Protein AF-A0A9E6DHG8-F1 (afdb_monomer)

Structure (mmCIF, N/CA/C/O backbone):
data_AF-A0A9E6DHG8-F1
#
_entry.id   AF-A0A9E6DHG8-F1
#
loop_
_atom_site.group_PDB
_atom_site.id
_atom_site.type_symbol
_atom_site.label_atom_id
_atom_site.label_alt_id
_atom_site.label_comp_id
_atom_site.label_asym_id
_atom_site.label_entity_id
_atom_site.label_seq_id
_atom_site.pdbx_PDB_ins_code
_atom_site.Cartn_x
_atom_site.Cartn_y
_atom_site.Cartn_z
_atom_site.occupancy
_atom_site.B_iso_or_equiv
_atom_site.auth_seq_id
_atom_site.auth_comp_id
_atom_site.auth_asym_id
_atom_site.auth_atom_id
_atom_site.pdbx_PDB_model_num
ATOM 1 N N . ALA A 1 1 ? -3.155 -5.471 -1.676 1.00 92.75 1 ALA A N 1
ATOM 2 C CA . ALA A 1 1 ? -3.692 -4.733 -2.835 1.00 92.75 1 ALA A CA 1
ATOM 3 C C . ALA A 1 1 ? -5.221 -4.714 -2.829 1.00 92.75 1 ALA A C 1
ATOM 5 O O . ALA A 1 1 ? -5.753 -3.802 -2.227 1.00 92.75 1 ALA A O 1
ATOM 6 N N . THR A 1 2 ? -5.935 -5.721 -3.356 1.00 95.19 2 THR A N 1
ATOM 7 C CA . THR A 1 2 ? -7.411 -5.681 -3.524 1.00 95.19 2 THR A CA 1
ATOM 8 C C . THR A 1 2 ? -8.193 -5.317 -2.257 1.00 95.19 2 THR A C 1
ATOM 10 O O . THR A 1 2 ? -9.073 -4.469 -2.295 1.00 95.19 2 THR A O 1
ATOM 13 N N . AR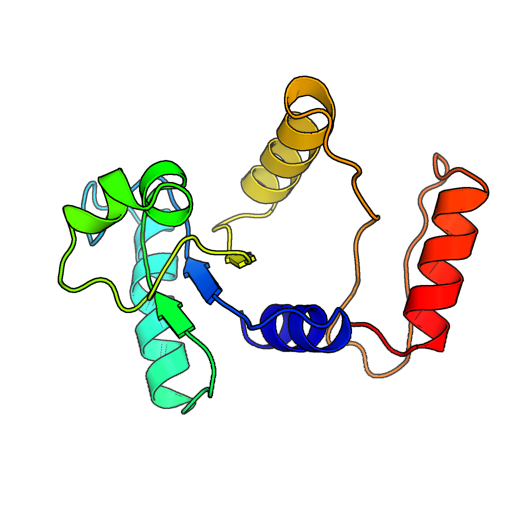G A 1 3 ? -7.845 -5.924 -1.116 1.00 94.19 3 ARG A N 1
ATOM 14 C CA . ARG A 1 3 ? -8.466 -5.611 0.180 1.00 94.19 3 ARG A CA 1
ATOM 15 C C . ARG A 1 3 ? -8.226 -4.159 0.608 1.00 94.19 3 ARG A C 1
ATOM 17 O O . ARG A 1 3 ? -9.178 -3.450 0.891 1.00 94.19 3 ARG A O 1
ATOM 24 N N . ALA A 1 4 ? -6.974 -3.706 0.538 1.00 94.69 4 ALA A N 1
ATOM 25 C CA . ALA A 1 4 ? -6.604 -2.323 0.835 1.00 94.69 4 ALA A CA 1
ATOM 26 C C . ALA 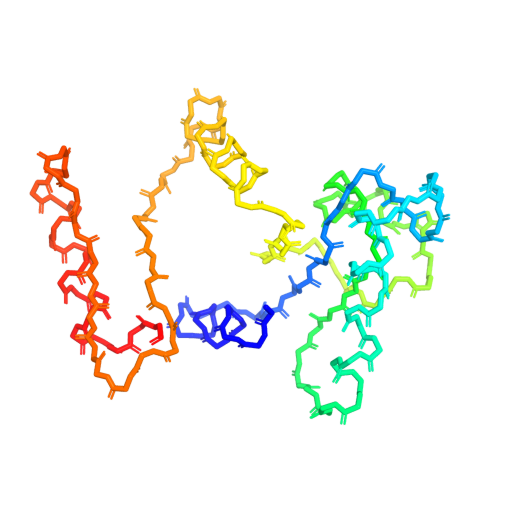A 1 4 ? -7.284 -1.312 -0.107 1.00 94.69 4 ALA A C 1
ATOM 28 O O . ALA A 1 4 ? -7.710 -0.259 0.351 1.00 94.69 4 ALA A O 1
ATOM 29 N N . ALA A 1 5 ? -7.439 -1.644 -1.394 1.00 95.94 5 ALA A N 1
ATOM 30 C CA . ALA A 1 5 ? -8.176 -0.818 -2.349 1.00 95.94 5 ALA A CA 1
ATOM 31 C C . ALA A 1 5 ? -9.658 -0.685 -1.958 1.00 95.94 5 ALA A C 1
ATOM 33 O O . ALA A 1 5 ? -10.199 0.416 -1.962 1.00 95.94 5 ALA A O 1
ATOM 34 N N . GLY A 1 6 ? -10.292 -1.784 -1.532 1.00 94.19 6 GLY A N 1
ATOM 35 C CA . GLY A 1 6 ? -11.645 -1.750 -0.974 1.00 94.19 6 GLY A CA 1
ATOM 36 C C . GLY A 1 6 ? -11.749 -0.851 0.261 1.00 94.19 6 GLY A C 1
ATOM 37 O O . GLY A 1 6 ? -12.624 0.008 0.312 1.00 94.19 6 GLY A O 1
ATOM 38 N N . THR A 1 7 ? -10.818 -0.986 1.212 1.00 92.88 7 THR A N 1
ATOM 39 C CA . THR A 1 7 ? -10.760 -0.128 2.406 1.00 92.88 7 THR A CA 1
ATOM 40 C C . THR A 1 7 ? -10.608 1.350 2.041 1.00 92.88 7 THR A C 1
ATOM 42 O O . THR A 1 7 ? -11.326 2.184 2.584 1.00 92.88 7 THR A O 1
ATOM 45 N N . ALA A 1 8 ? -9.726 1.683 1.095 1.00 93.88 8 ALA A N 1
ATOM 46 C CA . ALA A 1 8 ? -9.537 3.056 0.632 1.00 93.88 8 ALA A CA 1
ATOM 47 C C . ALA A 1 8 ? -10.820 3.641 0.018 1.00 93.88 8 ALA A C 1
ATOM 49 O O . ALA A 1 8 ? -11.191 4.763 0.358 1.00 93.88 8 ALA A O 1
ATOM 50 N N . ARG A 1 9 ? -11.559 2.860 -0.784 1.00 94.25 9 ARG A N 1
ATOM 51 C CA . ARG A 1 9 ? -12.867 3.280 -1.318 1.00 94.25 9 ARG A CA 1
ATOM 52 C C . ARG A 1 9 ? -13.889 3.545 -0.218 1.00 94.25 9 ARG A C 1
ATOM 54 O O . ARG A 1 9 ? -14.623 4.523 -0.302 1.00 94.25 9 ARG A O 1
ATOM 61 N N . THR A 1 10 ? -13.926 2.723 0.835 1.00 90.88 10 THR A N 1
ATOM 62 C CA . THR A 1 10 ? -14.800 2.973 1.997 1.00 90.88 10 THR A CA 1
ATOM 63 C C . THR A 1 10 ? -14.451 4.281 2.712 1.00 90.88 10 THR A C 1
ATOM 65 O O . THR A 1 10 ? -15.332 4.925 3.273 1.00 90.88 10 THR A O 1
ATOM 68 N N . LEU A 1 11 ? -13.187 4.704 2.650 1.00 89.94 11 LEU A N 1
ATOM 69 C CA . LEU A 1 11 ? -12.716 5.994 3.158 1.00 89.94 11 LEU A CA 1
ATOM 70 C C . LEU A 1 11 ? -12.886 7.149 2.146 1.00 89.94 11 LEU A C 1
ATOM 72 O O . LEU A 1 11 ? -12.444 8.260 2.420 1.00 89.94 11 LEU A O 1
ATOM 76 N N . GLY A 1 12 ? -13.519 6.910 0.991 1.00 92.81 12 GLY A N 1
ATOM 77 C CA . GLY A 1 12 ? -13.763 7.921 -0.043 1.00 92.81 12 GLY A CA 1
ATOM 78 C C . GLY A 1 12 ? -12.559 8.228 -0.941 1.00 92.81 12 GLY A C 1
ATOM 79 O O . GLY A 1 12 ? -12.550 9.257 -1.612 1.00 92.81 12 GLY A O 1
ATOM 80 N N . LEU A 1 13 ? -11.539 7.366 -0.955 1.00 94.69 13 LEU A N 1
ATOM 81 C CA . LEU A 1 13 ? -10.323 7.542 -1.749 1.00 94.69 13 LEU A CA 1
ATOM 82 C C . LEU A 1 13 ? -10.348 6.657 -3.000 1.00 94.69 13 LEU A C 1
ATOM 84 O O . LEU A 1 13 ? -10.605 5.455 -2.906 1.00 94.69 13 LEU A O 1
ATOM 88 N N . GLU A 1 14 ? -9.993 7.229 -4.154 1.00 96.50 14 GLU A N 1
ATOM 89 C CA . GLU A 1 14 ? -9.768 6.444 -5.374 1.00 96.50 14 GLU A CA 1
ATOM 90 C C . GLU A 1 14 ? -8.436 5.676 -5.265 1.00 96.50 14 GLU A C 1
ATOM 92 O O . GLU A 1 14 ? -7.394 6.320 -5.081 1.00 96.50 14 GLU A O 1
ATOM 97 N N . PRO A 1 15 ? -8.420 4.330 -5.325 1.00 97.56 15 PRO A N 1
ATOM 98 C CA . PRO A 1 15 ? -7.216 3.558 -5.030 1.00 97.56 15 PRO A CA 1
ATOM 99 C C . PRO A 1 15 ? -6.142 3.670 -6.119 1.00 97.56 15 PRO A C 1
ATOM 101 O O . PRO A 1 15 ? -6.376 3.322 -7.274 1.00 97.56 15 PRO A O 1
ATOM 104 N N . ARG A 1 16 ? -4.927 4.051 -5.711 1.00 97.75 16 ARG A N 1
ATOM 105 C CA . ARG A 1 16 ? -3.696 3.983 -6.510 1.00 97.75 16 ARG A CA 1
ATOM 106 C C . ARG A 1 16 ? -2.648 3.191 -5.743 1.00 97.75 16 ARG A C 1
ATOM 108 O O . ARG A 1 16 ? -2.096 3.664 -4.745 1.00 97.75 16 ARG A O 1
ATOM 115 N N . VAL A 1 17 ? -2.429 1.954 -6.177 1.00 98.25 17 VAL A N 1
ATOM 116 C CA . VAL A 1 17 ? -1.648 0.953 -5.447 1.00 98.25 17 VAL A CA 1
ATOM 117 C C . VAL A 1 17 ? -0.235 0.842 -6.012 1.00 98.25 17 VAL A C 1
ATOM 119 O O . VAL A 1 17 ? -0.049 0.390 -7.134 1.00 98.25 17 VAL A O 1
ATOM 122 N N . ALA A 1 18 ? 0.778 1.134 -5.205 1.00 98.06 18 ALA A N 1
ATOM 123 C CA . ALA A 1 18 ? 2.164 0.822 -5.544 1.00 98.06 18 ALA A CA 1
ATOM 124 C C . ALA A 1 18 ? 2.634 -0.431 -4.794 1.00 98.06 18 ALA A C 1
ATOM 126 O O . ALA A 1 18 ? 2.526 -0.509 -3.565 1.00 98.06 18 ALA A O 1
ATOM 127 N N . PHE A 1 19 ? 3.182 -1.407 -5.517 1.00 97.25 19 PHE A N 1
ATOM 128 C CA . PHE A 1 19 ? 3.969 -2.488 -4.926 1.00 97.25 19 PHE A CA 1
ATOM 129 C C . PHE A 1 19 ? 5.390 -1.987 -4.700 1.00 97.25 19 PHE A C 1
ATOM 131 O O . PHE A 1 19 ? 6.189 -1.902 -5.634 1.00 97.25 19 PHE A O 1
ATOM 138 N N . VAL A 1 20 ? 5.683 -1.614 -3.456 1.00 96.44 20 VAL A N 1
ATOM 139 C CA . VAL A 1 20 ? 6.947 -0.964 -3.123 1.00 96.44 20 VAL A CA 1
ATOM 140 C C . VAL A 1 20 ? 8.025 -1.963 -2.751 1.00 96.44 20 VAL A C 1
ATOM 142 O O . VAL A 1 20 ? 7.757 -3.031 -2.196 1.00 96.44 20 VAL A O 1
ATOM 145 N N . SER A 1 21 ? 9.268 -1.583 -3.004 1.00 94.94 21 SER A N 1
ATOM 146 C CA . SER A 1 21 ? 10.450 -2.340 -2.623 1.00 94.94 21 SER A CA 1
ATOM 147 C C . SER A 1 21 ? 11.690 -1.447 -2.677 1.00 94.94 21 SER A C 1
ATOM 149 O O . SER A 1 21 ? 11.587 -0.228 -2.749 1.00 94.94 21 SER A O 1
ATOM 151 N N . PHE A 1 22 ? 12.869 -2.048 -2.573 1.00 91.69 22 PHE A N 1
ATOM 152 C CA . PHE A 1 22 ? 14.147 -1.355 -2.708 1.00 91.69 22 PHE A CA 1
ATOM 153 C C . PHE A 1 22 ? 14.676 -1.344 -4.150 1.00 91.69 22 PHE A C 1
ATOM 155 O O . PHE A 1 22 ? 15.643 -0.638 -4.424 1.00 91.69 22 PHE A O 1
ATOM 162 N N . SER A 1 23 ? 14.076 -2.132 -5.044 1.00 91.25 23 SER A N 1
ATOM 163 C CA . SER A 1 23 ? 14.356 -2.119 -6.478 1.00 91.25 23 SER A CA 1
ATOM 164 C C . SER A 1 23 ? 13.227 -1.483 -7.267 1.00 91.25 23 SER A C 1
ATOM 166 O O . SER A 1 23 ? 12.080 -1.431 -6.820 1.00 91.25 23 SER A O 1
ATOM 168 N N . THR A 1 24 ? 13.581 -1.023 -8.461 1.00 92.00 24 THR A N 1
ATOM 169 C CA . THR A 1 24 ? 12.672 -0.342 -9.376 1.00 92.00 24 THR A CA 1
ATOM 170 C C . THR A 1 24 ? 12.682 -1.060 -10.715 1.00 92.00 24 THR A C 1
ATOM 172 O O . THR A 1 24 ? 13.729 -1.195 -11.344 1.00 92.00 24 THR A O 1
ATOM 175 N N . PHE A 1 25 ? 11.516 -1.579 -11.107 1.00 89.75 25 PHE A N 1
ATOM 176 C CA . PHE A 1 25 ? 11.240 -2.261 -12.374 1.00 89.75 25 PHE A CA 1
ATOM 177 C C . PHE A 1 25 ? 12.324 -3.260 -12.820 1.00 89.75 25 PHE A C 1
ATOM 179 O O . PHE A 1 25 ? 12.693 -3.322 -13.991 1.00 89.75 25 PHE A O 1
ATOM 186 N N . GLY A 1 26 ? 12.820 -4.066 -11.873 1.00 84.31 26 GLY A N 1
ATOM 187 C CA . GLY A 1 26 ? 13.743 -5.175 -12.137 1.00 84.31 26 GLY A CA 1
ATOM 188 C C . GLY A 1 26 ? 15.201 -4.953 -11.725 1.00 84.31 26 GLY A C 1
ATOM 189 O O . GLY A 1 26 ? 16.005 -5.867 -11.898 1.00 84.31 26 GLY A O 1
ATOM 190 N N . TYR A 1 27 ? 15.571 -3.797 -11.157 1.00 83.88 27 TYR A N 1
ATOM 191 C CA . TYR A 1 27 ? 16.943 -3.572 -10.686 1.00 83.88 27 TYR A CA 1
ATOM 192 C C . TYR A 1 27 ? 17.029 -2.851 -9.328 1.00 83.88 27 TYR A C 1
ATOM 194 O O . TYR A 1 27 ? 16.324 -1.859 -9.123 1.00 83.88 27 TYR A O 1
ATOM 202 N N . PRO A 1 28 ? 17.921 -3.286 -8.410 1.00 85.19 28 PRO A N 1
ATOM 203 C CA . PRO A 1 28 ? 18.698 -4.537 -8.435 1.00 85.19 28 PRO A CA 1
ATOM 204 C C . PRO A 1 28 ? 17.827 -5.799 -8.291 1.00 85.19 28 PRO A C 1
ATOM 206 O O . PRO A 1 28 ? 16.828 -5.802 -7.580 1.00 85.19 28 PRO A O 1
ATOM 209 N N . VAL A 1 29 ? 18.234 -6.902 -8.925 1.00 84.31 29 VAL A N 1
ATOM 210 C CA . VAL A 1 29 ? 17.500 -8.177 -8.845 1.00 84.31 29 VAL A CA 1
ATOM 211 C C . VAL A 1 29 ? 17.638 -8.784 -7.449 1.00 84.31 29 VAL A C 1
ATOM 213 O O . VAL A 1 29 ? 18.746 -8.941 -6.932 1.00 84.31 29 VAL A O 1
ATOM 216 N N . SER A 1 30 ? 16.518 -9.177 -6.840 1.00 86.56 30 SER A N 1
ATOM 217 C CA . SER A 1 30 ? 16.529 -9.954 -5.600 1.00 86.56 30 SER A CA 1
ATOM 218 C C . SER A 1 30 ? 15.287 -10.823 -5.437 1.00 86.56 30 SER A C 1
ATOM 220 O O . SER A 1 30 ? 14.229 -10.545 -5.990 1.00 86.56 30 SER A O 1
ATOM 222 N N . GLU A 1 31 ? 15.371 -11.838 -4.582 1.00 80.75 31 GLU A N 1
ATOM 223 C CA . GLU A 1 31 ? 14.220 -12.683 -4.243 1.00 80.75 31 GLU A CA 1
ATOM 224 C C . GLU A 1 31 ? 13.062 -11.887 -3.605 1.00 80.75 31 GLU A C 1
ATOM 226 O O . GLU A 1 31 ? 11.884 -12.151 -3.846 1.00 80.75 31 GLU A O 1
ATOM 231 N N . ARG A 1 32 ? 13.380 -10.877 -2.781 1.00 78.94 32 ARG A N 1
ATOM 232 C CA . ARG A 1 32 ? 12.357 -10.061 -2.102 1.00 78.94 32 ARG A CA 1
ATOM 233 C C . ARG A 1 32 ? 11.637 -9.123 -3.069 1.00 78.94 32 ARG A C 1
ATOM 235 O O . ARG A 1 32 ? 10.474 -8.803 -2.816 1.00 78.94 32 ARG A O 1
ATOM 242 N N . ALA A 1 33 ? 12.347 -8.720 -4.114 1.00 85.88 33 ALA A N 1
ATOM 243 C CA . ALA A 1 33 ? 11.894 -7.890 -5.216 1.00 85.88 33 ALA A CA 1
ATOM 244 C C . ALA A 1 33 ? 10.975 -8.671 -6.161 1.00 85.88 33 ALA A C 1
ATOM 246 O O . ALA A 1 33 ? 9.844 -8.269 -6.416 1.00 85.88 33 ALA A O 1
ATOM 247 N N . GLU A 1 34 ? 11.382 -9.888 -6.519 1.00 89.94 34 GLU A N 1
ATOM 248 C CA . GLU A 1 34 ? 10.678 -10.750 -7.469 1.00 89.94 34 GLU A CA 1
ATOM 249 C C . GLU A 1 34 ? 9.182 -10.917 -7.155 1.00 89.94 34 GLU A C 1
ATOM 251 O O . GLU A 1 34 ? 8.327 -10.775 -8.025 1.00 89.94 34 GLU A O 1
ATOM 256 N N . LYS A 1 35 ? 8.817 -11.135 -5.886 1.00 91.62 35 LYS A N 1
ATOM 257 C CA . LYS A 1 35 ? 7.396 -11.249 -5.506 1.00 91.62 35 LYS A CA 1
ATOM 258 C C . LYS A 1 35 ? 6.593 -9.959 -5.706 1.00 91.62 35 LYS A C 1
ATOM 260 O O . LYS A 1 35 ? 5.386 -10.033 -5.918 1.00 91.62 35 LYS A O 1
ATOM 265 N N . MET A 1 36 ? 7.222 -8.792 -5.567 1.00 94.69 36 MET A N 1
ATOM 266 C CA . MET A 1 36 ? 6.578 -7.501 -5.812 1.00 94.69 36 MET A CA 1
ATOM 267 C C . MET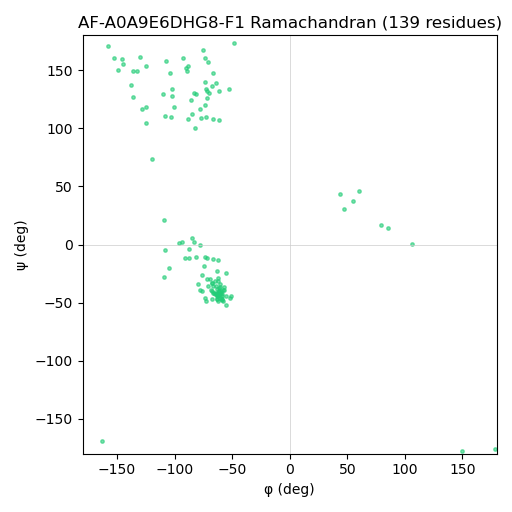 A 1 36 ? 6.472 -7.267 -7.316 1.00 94.69 36 MET A C 1
ATOM 269 O O . MET A 1 36 ? 5.408 -6.873 -7.781 1.00 94.69 36 MET A O 1
ATOM 273 N N . HIS A 1 37 ? 7.513 -7.623 -8.072 1.00 92.94 37 HIS A N 1
ATOM 274 C CA . HIS A 1 37 ? 7.523 -7.578 -9.532 1.00 92.94 37 HIS A CA 1
ATOM 275 C C . HIS A 1 37 ? 6.434 -8.466 -10.160 1.00 92.94 37 HIS A C 1
ATOM 277 O O . HIS A 1 37 ? 5.750 -8.062 -11.096 1.00 92.94 37 HIS A O 1
ATOM 283 N N . GLN A 1 38 ? 6.194 -9.654 -9.603 1.00 94.00 38 GLN A N 1
ATOM 284 C CA . GLN A 1 38 ? 5.147 -10.567 -10.075 1.00 94.00 38 GLN A CA 1
ATOM 285 C C . GLN A 1 38 ? 3.722 -10.137 -9.687 1.00 94.00 38 GLN A C 1
ATOM 287 O O . GLN A 1 38 ? 2.745 -10.634 -10.260 1.00 94.00 38 GLN A O 1
ATOM 292 N N . ALA A 1 39 ? 3.562 -9.254 -8.696 1.00 94.88 39 ALA A N 1
ATOM 293 C CA . ALA A 1 39 ? 2.255 -8.946 -8.123 1.00 94.88 39 ALA A CA 1
ATOM 294 C C . ALA A 1 39 ? 1.293 -8.228 -9.097 1.00 94.88 39 ALA A C 1
ATOM 296 O O . ALA A 1 39 ? 0.126 -8.637 -9.143 1.00 94.88 39 ALA A O 1
ATOM 297 N N . PRO A 1 40 ? 1.724 -7.247 -9.919 1.00 95.56 40 PRO A N 1
ATOM 298 C CA . PRO A 1 40 ? 0.884 -6.671 -10.970 1.00 95.56 40 PRO A CA 1
ATOM 299 C C . PRO A 1 40 ? 0.331 -7.714 -11.943 1.00 95.56 40 PRO A C 1
ATOM 301 O O . PRO A 1 40 ? -0.873 -7.737 -12.176 1.00 95.56 40 PRO A O 1
ATOM 304 N N . ALA A 1 41 ? 1.153 -8.663 -12.402 1.00 95.44 41 ALA A N 1
ATOM 305 C CA . ALA A 1 41 ? 0.703 -9.719 -13.311 1.00 95.44 41 ALA A CA 1
ATOM 306 C C . ALA A 1 41 ? -0.372 -10.629 -12.680 1.00 95.44 41 ALA A C 1
ATOM 308 O O . ALA A 1 41 ? -1.247 -11.161 -13.368 1.00 95.44 41 ALA A O 1
ATOM 309 N N . VAL A 1 42 ? -0.332 -10.825 -11.356 1.00 96.50 42 VAL A N 1
ATOM 310 C CA . VAL A 1 42 ? -1.394 -11.532 -10.620 1.00 96.50 42 VAL A CA 1
ATOM 311 C C . VAL A 1 42 ? -2.688 -10.716 -10.600 1.00 96.50 42 VAL A C 1
ATOM 313 O O . VAL A 1 42 ? -3.766 -11.303 -10.702 1.00 96.50 42 VAL A O 1
ATOM 316 N N . LEU A 1 43 ? -2.604 -9.391 -10.455 1.00 96.62 43 LEU A N 1
ATOM 317 C CA . LEU A 1 43 ? -3.771 -8.509 -10.494 1.00 96.62 43 LEU A CA 1
ATOM 318 C C . LEU A 1 43 ? -4.360 -8.381 -11.902 1.00 96.62 43 LEU A C 1
ATOM 320 O O . LEU A 1 43 ? -5.584 -8.402 -12.020 1.00 96.62 43 LEU A O 1
ATOM 324 N N . ASP A 1 44 ? -3.525 -8.383 -12.946 1.00 96.00 44 ASP A N 1
ATOM 325 C CA . ASP A 1 44 ? -3.973 -8.395 -14.346 1.00 96.00 44 ASP A CA 1
ATOM 326 C C . ASP A 1 44 ? -4.861 -9.614 -14.612 1.00 96.00 44 ASP A C 1
ATOM 328 O O . ASP A 1 44 ? -5.985 -9.488 -15.092 1.00 96.00 44 ASP A O 1
ATOM 332 N N . ARG A 1 45 ? -4.411 -10.807 -14.193 1.00 97.38 45 ARG A N 1
ATOM 333 C CA . ARG A 1 45 ? -5.198 -12.049 -14.318 1.00 97.38 45 ARG A CA 1
ATOM 334 C C . ARG A 1 45 ? -6.501 -12.035 -13.520 1.00 97.38 45 ARG A C 1
ATOM 336 O O . ARG A 1 45 ? -7.399 -12.815 -13.819 1.00 97.38 45 ARG A O 1
ATOM 343 N N . ARG A 1 46 ? -6.596 -11.202 -12.482 1.00 95.69 46 ARG A N 1
ATOM 344 C CA . ARG A 1 46 ? -7.807 -11.049 -11.664 1.00 95.69 46 ARG A CA 1
ATOM 345 C C . ARG A 1 46 ? -8.772 -10.003 -12.220 1.00 95.69 46 ARG A C 1
ATOM 347 O O . ARG A 1 46 ? -9.892 -9.955 -11.724 1.00 95.69 46 ARG A O 1
ATOM 354 N N . GLY A 1 47 ? -8.360 -9.196 -13.202 1.00 94.69 47 GLY A N 1
ATOM 355 C CA . GLY A 1 47 ? -9.200 -8.161 -13.808 1.00 94.69 47 GLY A CA 1
ATOM 356 C C . GLY A 1 47 ? -9.678 -7.120 -12.797 1.00 94.69 47 GLY A C 1
ATOM 357 O O . GLY A 1 47 ? -10.870 -6.832 -12.732 1.00 94.69 47 GLY A O 1
ATOM 358 N N . VAL A 1 48 ? -8.774 -6.621 -11.948 1.00 96.62 48 VAL A N 1
ATOM 3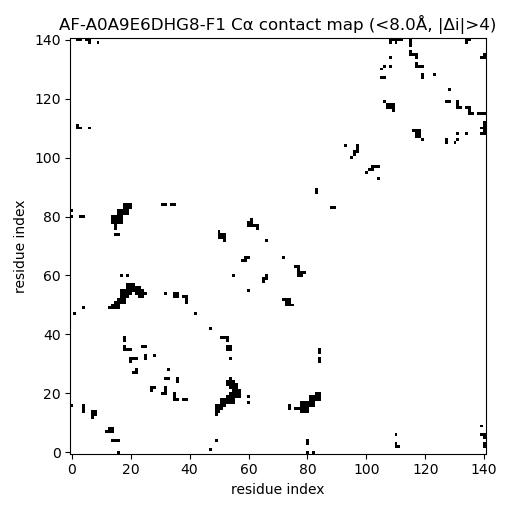59 C CA . VAL A 1 48 ? -9.136 -5.602 -10.950 1.00 96.62 48 VAL A CA 1
ATOM 360 C C . VAL A 1 48 ? -9.418 -4.244 -11.602 1.00 96.62 48 VAL A C 1
ATOM 362 O O . VAL A 1 48 ? -8.949 -3.956 -12.698 1.00 96.62 48 VAL A O 1
ATOM 365 N N . ASP A 1 49 ? -10.178 -3.407 -10.904 1.00 95.56 49 ASP A N 1
ATOM 366 C CA . ASP A 1 49 ? -10.781 -2.165 -11.402 1.00 95.56 49 ASP A CA 1
ATOM 367 C C . ASP A 1 49 ? -10.140 -0.891 -10.812 1.00 95.56 49 ASP A C 1
ATOM 369 O O . ASP A 1 49 ? -10.780 0.154 -10.756 1.00 95.56 49 ASP A O 1
ATOM 373 N N . PHE A 1 50 ? -8.910 -0.978 -10.303 1.00 96.56 50 PHE A N 1
ATOM 374 C CA . PHE A 1 50 ? -8.172 0.145 -9.714 1.00 96.56 50 PHE A CA 1
ATOM 375 C C . PHE A 1 50 ? -6.766 0.250 -10.306 1.00 96.56 50 PHE A C 1
ATOM 377 O O . PHE A 1 50 ? -6.247 -0.728 -10.843 1.00 96.56 50 PHE A O 1
ATOM 384 N N . GLU A 1 51 ? -6.129 1.413 -10.171 1.00 97.12 51 GLU A N 1
ATOM 385 C CA . GLU A 1 51 ? -4.757 1.625 -10.635 1.00 97.12 51 GLU A CA 1
ATOM 386 C C . GLU A 1 51 ? -3.757 0.893 -9.739 1.00 97.12 51 GLU A C 1
ATOM 388 O O . GLU A 1 51 ? -3.795 0.992 -8.506 1.00 97.12 51 GLU A O 1
ATOM 393 N N . TYR A 1 52 ? -2.827 0.171 -10.356 1.00 97.56 52 TYR A N 1
ATOM 394 C CA . TYR A 1 52 ? -1.712 -0.437 -9.650 1.00 97.56 52 TYR A CA 1
ATOM 395 C C . TYR A 1 52 ? -0.482 -0.541 -10.529 1.00 97.56 52 TYR A C 1
ATOM 397 O O . TYR A 1 52 ? -0.589 -0.757 -11.735 1.00 97.56 52 TYR A O 1
ATOM 405 N N . ASP A 1 53 ? 0.683 -0.477 -9.896 1.00 96.56 53 ASP A N 1
ATOM 406 C CA . ASP A 1 53 ? 1.937 -0.797 -10.558 1.00 96.56 53 ASP A CA 1
ATOM 407 C C . ASP A 1 53 ? 3.037 -1.188 -9.565 1.00 96.56 53 ASP A C 1
ATOM 409 O O . ASP A 1 53 ? 2.886 -1.079 -8.343 1.00 96.56 53 ASP A O 1
ATOM 413 N N . GLY A 1 54 ? 4.149 -1.669 -10.102 1.00 93.88 54 GLY A N 1
ATOM 414 C CA . GLY A 1 54 ? 5.371 -1.986 -9.391 1.00 93.88 54 GLY A CA 1
ATOM 415 C C . GLY A 1 54 ? 6.120 -3.133 -10.066 1.00 93.88 54 GLY A C 1
ATOM 416 O O . GLY A 1 54 ? 5.735 -3.667 -11.094 1.00 93.88 54 GLY A O 1
ATOM 417 N N . GLU A 1 55 ? 7.226 -3.584 -9.518 1.00 94.88 55 GLU A N 1
ATOM 418 C CA . GLU A 1 55 ? 7.867 -3.125 -8.295 1.00 94.88 55 GLU A CA 1
ATOM 419 C C . GLU A 1 55 ? 8.569 -1.766 -8.457 1.00 94.88 55 GLU A C 1
ATOM 421 O O . GLU A 1 55 ? 9.227 -1.533 -9.468 1.00 94.88 55 GLU A O 1
ATOM 426 N N . MET A 1 56 ? 8.470 -0.884 -7.461 1.00 96.12 56 MET A N 1
ATOM 427 C CA . MET A 1 56 ? 9.146 0.421 -7.469 1.00 96.12 56 MET A CA 1
ATOM 428 C C . MET A 1 56 ? 9.597 0.864 -6.077 1.00 96.12 56 MET A C 1
ATOM 430 O O . MET A 1 56 ? 9.060 0.414 -5.063 1.00 96.12 56 MET A O 1
ATOM 434 N N . THR A 1 57 ? 10.553 1.783 -6.004 1.00 95.69 57 THR A N 1
ATOM 435 C CA . THR A 1 57 ? 10.936 2.425 -4.744 1.00 95.69 57 THR A CA 1
ATOM 436 C C . THR A 1 57 ? 9.889 3.433 -4.260 1.00 95.69 57 THR A C 1
ATOM 438 O O . THR A 1 57 ? 9.017 3.887 -5.004 1.00 95.69 57 THR A O 1
ATOM 441 N N . VAL A 1 58 ? 9.931 3.758 -2.964 1.00 94.94 58 VAL A N 1
ATOM 442 C CA . VAL A 1 58 ? 8.928 4.623 -2.313 1.00 94.94 58 VAL A CA 1
ATOM 443 C C . VAL A 1 58 ? 8.940 6.047 -2.877 1.00 94.94 58 VAL A C 1
ATOM 445 O O . VAL A 1 58 ? 7.887 6.663 -3.005 1.00 94.94 58 VAL A O 1
ATOM 448 N N . ASP A 1 59 ? 10.110 6.565 -3.238 1.00 95.00 59 ASP A N 1
ATOM 449 C CA . ASP A 1 59 ? 10.262 7.867 -3.886 1.00 95.00 59 ASP A CA 1
ATOM 450 C C . ASP A 1 59 ? 9.583 7.900 -5.260 1.00 95.00 59 ASP A C 1
ATOM 452 O O . ASP A 1 59 ? 8.830 8.832 -5.526 1.00 95.00 59 ASP A O 1
ATOM 456 N N . VAL A 1 60 ? 9.743 6.856 -6.081 1.00 96.06 60 VAL A N 1
ATOM 457 C CA . VAL A 1 60 ? 9.039 6.726 -7.372 1.00 96.06 60 VAL A CA 1
ATOM 458 C C . VAL A 1 60 ? 7.524 6.662 -7.162 1.00 96.06 60 VAL A C 1
ATOM 460 O O . VAL A 1 60 ? 6.771 7.313 -7.880 1.00 96.06 60 VAL A O 1
ATOM 463 N N . ALA A 1 61 ? 7.063 5.921 -6.150 1.00 96.94 61 ALA A N 1
ATOM 464 C CA . ALA A 1 61 ? 5.638 5.760 -5.866 1.00 96.94 61 ALA A CA 1
ATOM 465 C C . ALA A 1 61 ? 4.949 7.051 -5.383 1.00 96.94 61 ALA A C 1
ATOM 467 O O . ALA A 1 61 ? 3.761 7.246 -5.646 1.00 96.94 61 ALA A O 1
ATOM 468 N N . LEU A 1 62 ? 5.660 7.910 -4.645 1.00 95.69 62 LEU A N 1
ATOM 469 C CA . LEU A 1 62 ? 5.082 9.082 -3.974 1.00 95.69 62 LEU A CA 1
ATOM 470 C C . LEU A 1 62 ? 5.402 10.420 -4.655 1.00 95.69 62 LEU A C 1
ATOM 472 O O . LEU A 1 62 ? 4.699 11.400 -4.412 1.00 95.69 62 LEU A O 1
ATOM 476 N N . ASN A 1 63 ? 6.440 10.490 -5.491 1.00 95.88 63 ASN A N 1
ATOM 477 C CA . ASN A 1 63 ? 6.873 11.723 -6.142 1.00 95.88 63 ASN A CA 1
ATOM 478 C C . ASN A 1 63 ? 6.552 11.698 -7.642 1.00 95.88 63 ASN A C 1
ATOM 480 O O . ASN A 1 63 ? 7.199 10.989 -8.411 1.00 95.88 63 ASN A O 1
ATOM 484 N N . ALA A 1 64 ? 5.596 12.531 -8.064 1.00 94.12 64 ALA A N 1
ATOM 485 C CA . ALA A 1 64 ? 5.178 12.632 -9.463 1.00 94.12 64 ALA A CA 1
ATOM 486 C C . ALA A 1 64 ? 6.343 12.976 -10.411 1.00 94.12 64 ALA A C 1
ATOM 488 O O . ALA A 1 64 ? 6.458 12.379 -11.474 1.00 94.12 64 ALA A O 1
ATOM 489 N N . SER A 1 65 ? 7.264 13.855 -10.002 1.00 94.88 65 SER A N 1
ATOM 490 C CA . SER A 1 65 ? 8.414 14.250 -10.828 1.00 94.88 65 SER A CA 1
ATOM 491 C C . SER A 1 65 ? 9.439 13.127 -11.009 1.00 94.88 65 SER A C 1
ATOM 493 O O . SER A 1 65 ? 10.132 13.073 -12.021 1.00 94.88 65 SER A O 1
ATOM 495 N N . VAL A 1 66 ? 9.563 12.220 -10.034 1.00 94.62 66 VAL A N 1
ATOM 496 C CA . VAL A 1 66 ? 10.401 11.017 -10.186 1.00 94.62 66 VAL A CA 1
ATOM 497 C C . VAL A 1 66 ? 9.667 9.982 -11.039 1.00 94.62 66 VAL A C 1
ATOM 499 O O . VAL A 1 66 ? 10.277 9.344 -11.893 1.00 94.62 66 VAL A O 1
ATOM 502 N N . MET A 1 67 ? 8.353 9.853 -10.853 1.00 94.44 67 MET A N 1
ATOM 503 C CA . MET A 1 67 ? 7.496 8.951 -11.623 1.00 94.44 67 MET A CA 1
ATOM 504 C C . MET A 1 67 ? 7.492 9.271 -13.125 1.00 94.44 67 MET A C 1
ATOM 506 O O . MET A 1 67 ? 7.476 8.346 -13.930 1.00 94.44 67 MET A O 1
ATOM 510 N N . GLU A 1 68 ? 7.598 10.546 -13.516 1.00 93.25 68 GLU A N 1
ATOM 511 C CA . GLU A 1 68 ? 7.723 10.983 -14.920 1.00 93.25 68 GLU A CA 1
ATOM 512 C C . GLU A 1 68 ? 8.903 10.334 -15.668 1.00 93.25 68 GLU A C 1
ATOM 514 O O . GLU A 1 68 ? 8.861 10.191 -16.890 1.00 93.25 68 GLU A O 1
ATOM 519 N N . GLN A 1 69 ? 9.940 9.884 -14.952 1.00 93.94 69 GLN A N 1
ATOM 520 C CA . GLN A 1 69 ? 11.082 9.167 -15.538 1.00 93.94 69 GLN A CA 1
ATOM 521 C C . GLN A 1 69 ? 10.717 7.743 -15.995 1.00 93.94 69 GLN A C 1
ATOM 523 O O . GLN A 1 69 ? 11.486 7.105 -16.715 1.00 93.94 69 GLN A O 1
ATOM 528 N N . TYR A 1 70 ? 9.539 7.253 -15.605 1.00 94.12 70 TYR A N 1
ATOM 529 C CA . TYR A 1 70 ? 9.013 5.925 -15.897 1.00 94.12 70 TYR A CA 1
ATOM 530 C C . TYR A 1 70 ? 7.694 6.057 -16.680 1.00 94.12 70 TYR A C 1
ATOM 532 O O . TYR A 1 70 ? 6.625 5.806 -16.130 1.00 94.12 70 TYR A O 1
ATOM 540 N N . PRO A 1 71 ? 7.729 6.422 -17.978 1.00 90.25 71 PRO A N 1
ATOM 541 C CA . PRO A 1 71 ? 6.525 6.711 -18.774 1.00 90.25 71 PRO A CA 1
ATOM 542 C C . PRO A 1 71 ? 5.623 5.490 -19.014 1.00 90.25 71 PRO A C 1
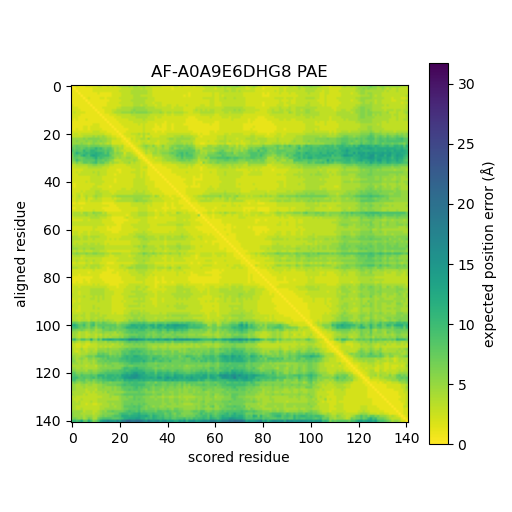ATOM 544 O O . PRO A 1 71 ? 4.502 5.625 -19.489 1.00 90.25 71 PRO A O 1
ATOM 547 N N . PHE A 1 72 ? 6.120 4.291 -18.713 1.00 92.56 72 PHE A N 1
ATOM 548 C CA . PHE A 1 72 ? 5.359 3.044 -18.738 1.00 92.56 72 PHE A CA 1
ATOM 549 C C . PHE A 1 72 ? 4.631 2.758 -17.414 1.00 92.56 72 PHE A C 1
ATOM 551 O O . PHE A 1 72 ? 3.919 1.757 -17.331 1.00 92.56 72 PHE A O 1
ATOM 558 N N . CYS A 1 73 ? 4.822 3.599 -16.389 1.00 94.56 73 CYS A N 1
ATOM 559 C CA . CYS A 1 73 ? 4.132 3.479 -15.114 1.00 94.56 73 CYS A CA 1
ATOM 560 C C . CYS A 1 73 ? 2.620 3.622 -15.325 1.00 94.56 73 CYS A C 1
ATOM 562 O O . CYS A 1 73 ? 2.153 4.544 -15.991 1.00 94.56 73 CYS A O 1
ATOM 564 N N . ARG A 1 74 ? 1.846 2.706 -14.745 1.00 94.12 74 ARG A N 1
ATOM 565 C CA . ARG A 1 74 ? 0.382 2.645 -14.899 1.00 94.12 74 ARG A CA 1
ATOM 566 C C . ARG A 1 74 ? -0.362 3.608 -13.974 1.00 94.12 74 ARG A C 1
ATOM 568 O O . ARG A 1 74 ? -1.576 3.741 -14.103 1.00 94.12 74 ARG A O 1
ATOM 575 N N . LEU A 1 75 ? 0.334 4.215 -13.012 1.00 95.62 75 LEU A N 1
ATOM 576 C CA . LEU A 1 75 ? -0.255 5.151 -12.058 1.00 95.62 75 LEU A CA 1
ATOM 577 C C . LEU A 1 75 ? -0.373 6.540 -12.688 1.00 95.62 75 LEU A C 1
ATOM 579 O O . LEU A 1 75 ? 0.613 7.094 -13.166 1.00 95.62 75 LEU A O 1
ATOM 583 N N . ASN A 1 76 ? -1.558 7.143 -12.610 1.00 93.19 76 ASN A N 1
ATOM 584 C CA . ASN A 1 76 ? -1.806 8.492 -13.131 1.00 93.19 76 ASN A CA 1
ATOM 585 C C . ASN A 1 76 ? -1.382 9.609 -12.155 1.00 93.19 76 ASN A C 1
ATOM 587 O O . ASN A 1 76 ? -1.586 10.794 -12.414 1.00 93.19 76 ASN A O 1
ATOM 591 N N . GLY A 1 77 ? -0.823 9.244 -11.003 1.00 94.75 77 GLY A N 1
ATOM 592 C CA . GLY A 1 77 ? -0.322 10.168 -9.994 1.00 94.75 77 GLY A CA 1
ATOM 593 C C . GLY A 1 77 ? 0.219 9.431 -8.769 1.00 94.75 77 GLY A C 1
ATOM 594 O O . GLY A 1 77 ? 0.218 8.197 -8.744 1.00 94.75 77 GLY A O 1
ATOM 595 N N . PRO A 1 78 ? 0.641 10.163 -7.720 1.00 96.50 78 PRO A N 1
ATOM 596 C CA . PRO A 1 78 ? 1.202 9.565 -6.515 1.00 96.50 78 PRO A CA 1
ATOM 597 C C . PRO A 1 78 ? 0.295 8.494 -5.905 1.00 96.50 78 PRO A C 1
ATOM 599 O O . PRO A 1 78 ? -0.920 8.694 -5.741 1.00 96.50 78 PRO A O 1
ATOM 602 N N . ALA A 1 79 ? 0.899 7.361 -5.552 1.00 97.69 79 ALA A N 1
ATOM 603 C CA . ALA A 1 79 ? 0.217 6.253 -4.907 1.00 97.69 79 ALA A CA 1
ATOM 604 C C . ALA A 1 79 ? -0.310 6.672 -3.530 1.00 97.69 79 ALA A C 1
ATOM 606 O O . ALA A 1 79 ? 0.374 7.341 -2.758 1.00 97.69 79 ALA A O 1
ATOM 607 N N . ASN A 1 80 ? -1.523 6.237 -3.198 1.00 96.06 80 ASN A N 1
ATOM 608 C CA . ASN A 1 80 ? -2.107 6.411 -1.864 1.00 96.06 80 ASN A CA 1
ATOM 609 C C . ASN A 1 80 ? -2.177 5.094 -1.077 1.00 96.06 80 ASN A C 1
ATOM 611 O O . ASN A 1 80 ? -2.543 5.091 0.096 1.00 96.06 80 ASN A O 1
ATOM 615 N N . ILE A 1 81 ? -1.802 3.974 -1.702 1.00 97.06 81 ILE A N 1
ATOM 616 C CA . ILE A 1 81 ? -1.702 2.666 -1.062 1.00 97.06 81 ILE A CA 1
ATOM 617 C C . ILE A 1 81 ? -0.327 2.084 -1.372 1.00 97.06 81 ILE A C 1
ATOM 619 O O . ILE A 1 81 ? -0.026 1.761 -2.520 1.00 97.06 81 ILE A O 1
ATOM 623 N N . LEU A 1 82 ? 0.481 1.879 -0.333 1.00 97.12 82 LEU A N 1
ATOM 624 C CA . LEU A 1 82 ? 1.797 1.252 -0.448 1.00 97.12 82 LEU A CA 1
ATOM 625 C C . LEU A 1 82 ? 1.724 -0.200 0.031 1.00 97.12 82 LEU A C 1
ATOM 627 O O . LEU A 1 82 ? 1.569 -0.480 1.222 1.00 97.12 82 LEU A O 1
ATOM 631 N N . VAL A 1 83 ? 1.833 -1.147 -0.900 1.00 96.69 83 VAL A N 1
ATOM 632 C CA . VAL A 1 83 ? 1.952 -2.572 -0.582 1.00 96.69 83 VAL A CA 1
ATOM 633 C C . VAL A 1 83 ? 3.424 -2.899 -0.396 1.00 96.69 83 VAL A C 1
ATOM 635 O O . VAL A 1 83 ? 4.187 -2.947 -1.352 1.00 96.69 83 VAL A O 1
ATOM 638 N N . VAL A 1 84 ? 3.809 -3.129 0.853 1.00 95.56 84 VAL A N 1
ATOM 639 C CA . VAL A 1 84 ? 5.193 -3.411 1.251 1.00 95.56 84 VAL A CA 1
ATOM 640 C C . VAL A 1 84 ? 5.523 -4.908 1.192 1.00 95.56 84 VAL A C 1
ATOM 642 O O . VAL A 1 84 ? 4.638 -5.747 1.395 1.00 95.56 84 VAL A O 1
ATOM 645 N N . PRO A 1 85 ? 6.800 -5.286 0.990 1.00 93.56 85 PRO A N 1
ATOM 646 C CA . PRO A 1 85 ? 7.163 -6.674 0.728 1.00 93.56 85 PRO A CA 1
ATOM 647 C C . PRO A 1 85 ? 7.144 -7.534 1.996 1.00 93.56 85 PRO A C 1
ATOM 649 O O . PRO A 1 85 ? 6.970 -8.749 1.914 1.00 93.56 85 PRO A O 1
ATOM 652 N N . ALA A 1 86 ? 7.350 -6.952 3.179 1.00 92.56 86 ALA A N 1
ATOM 653 C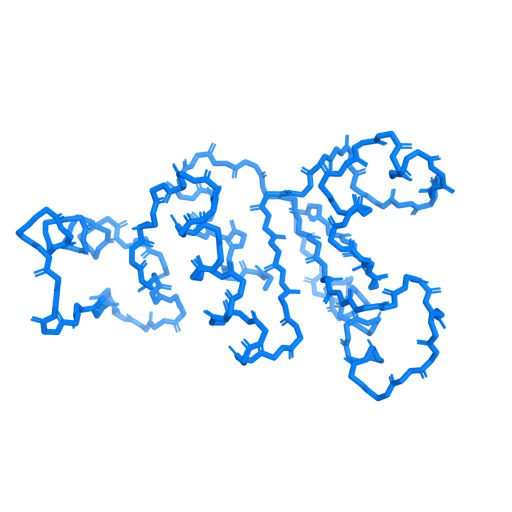 CA . ALA A 1 86 ? 7.472 -7.701 4.426 1.00 92.56 86 ALA A CA 1
ATOM 654 C C . ALA A 1 86 ? 6.873 -6.956 5.624 1.00 92.56 86 ALA A C 1
ATOM 656 O O . ALA A 1 86 ? 6.840 -5.726 5.668 1.00 92.56 86 ALA A O 1
ATOM 657 N N . ARG A 1 87 ? 6.474 -7.722 6.649 1.00 92.38 87 ARG A N 1
ATOM 658 C CA . ARG A 1 87 ? 5.919 -7.195 7.907 1.00 92.38 87 ARG A CA 1
ATOM 659 C C . ARG A 1 87 ? 6.879 -6.245 8.625 1.00 92.38 87 ARG A C 1
ATOM 661 O O . ARG A 1 87 ? 6.436 -5.245 9.179 1.00 92.38 87 ARG A O 1
ATOM 668 N N . HIS A 1 88 ? 8.178 -6.546 8.618 1.00 93.81 88 HIS A N 1
ATOM 669 C CA . HIS A 1 88 ? 9.181 -5.685 9.248 1.00 93.81 88 HIS A CA 1
ATOM 670 C C . HIS A 1 88 ? 9.272 -4.329 8.544 1.00 93.81 88 HIS A C 1
ATOM 672 O O . HIS A 1 88 ? 9.254 -3.308 9.223 1.00 93.81 88 HIS A O 1
ATOM 678 N N . SER A 1 89 ? 9.256 -4.313 7.206 1.00 93.00 89 SER A N 1
ATOM 679 C CA . SER A 1 89 ? 9.191 -3.075 6.422 1.00 93.00 89 SER A CA 1
ATOM 680 C C . SER A 1 89 ? 7.937 -2.273 6.773 1.00 93.00 89 SER A C 1
ATOM 682 O O . SER A 1 89 ? 8.052 -1.107 7.120 1.00 93.00 89 SER A O 1
ATOM 684 N N . ALA A 1 90 ? 6.763 -2.916 6.811 1.00 92.69 90 ALA A N 1
ATOM 685 C CA . ALA A 1 90 ? 5.509 -2.266 7.209 1.00 92.69 90 ALA A CA 1
ATOM 686 C C . ALA A 1 90 ? 5.606 -1.608 8.594 1.00 92.69 90 ALA A C 1
ATOM 688 O O . ALA A 1 90 ? 5.304 -0.430 8.763 1.00 92.69 90 ALA A O 1
ATOM 689 N N . SER A 1 91 ? 6.047 -2.379 9.592 1.00 91.62 91 SER A N 1
ATOM 690 C CA . SER A 1 91 ? 6.085 -1.925 10.981 1.00 91.62 91 SER A CA 1
ATOM 691 C C . SER A 1 91 ? 7.087 -0.799 11.205 1.00 91.62 91 SER A C 1
ATOM 693 O O . SER A 1 91 ? 6.830 0.052 12.053 1.00 91.62 91 SER A O 1
ATOM 695 N N . ILE A 1 92 ? 8.231 -0.822 10.518 1.00 93.50 92 ILE A N 1
ATOM 696 C CA . ILE A 1 92 ? 9.245 0.227 10.635 1.00 93.50 92 ILE A CA 1
ATOM 697 C C . ILE A 1 92 ? 8.746 1.493 9.940 1.00 93.50 92 ILE A C 1
ATOM 699 O O . ILE A 1 92 ? 8.749 2.550 10.560 1.00 93.50 92 ILE A O 1
ATOM 703 N N . SER A 1 93 ? 8.248 1.387 8.705 1.00 92.94 93 SER A N 1
ATOM 704 C CA . SER A 1 93 ? 7.792 2.542 7.925 1.00 92.94 93 SER A CA 1
ATOM 705 C C . SER A 1 93 ? 6.631 3.285 8.585 1.00 92.94 93 SER A C 1
ATOM 707 O O . SER A 1 93 ? 6.674 4.507 8.661 1.00 92.94 93 SER A O 1
ATOM 709 N N . VAL A 1 94 ? 5.629 2.575 9.122 1.00 91.06 94 VAL A N 1
ATOM 710 C CA . VAL A 1 94 ? 4.501 3.218 9.824 1.00 91.06 94 VAL A CA 1
ATOM 711 C C . VAL A 1 94 ? 4.984 3.985 11.056 1.00 91.06 94 VAL A C 1
ATOM 713 O O . VAL A 1 94 ? 4.592 5.131 11.249 1.00 91.06 94 VAL A O 1
ATOM 716 N N . LYS A 1 95 ? 5.881 3.393 11.857 1.00 90.25 95 LYS A N 1
ATOM 717 C CA . LYS A 1 95 ? 6.450 4.067 13.034 1.00 90.25 95 LYS A CA 1
ATOM 718 C C . LYS A 1 95 ? 7.320 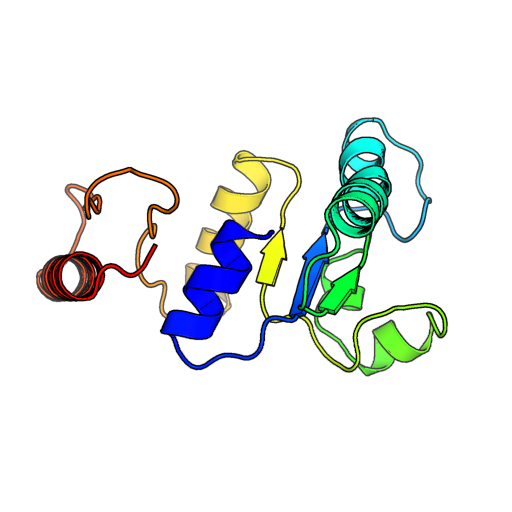5.258 12.648 1.00 90.25 95 LYS A C 1
ATOM 720 O O . LYS A 1 95 ? 7.215 6.301 13.269 1.00 90.25 95 LYS A O 1
ATOM 725 N N . MET A 1 96 ? 8.142 5.135 11.606 1.00 92.12 96 MET A N 1
ATOM 726 C CA . MET A 1 96 ? 8.923 6.266 11.096 1.00 92.12 96 MET A CA 1
ATOM 727 C C . MET A 1 96 ? 8.019 7.413 10.645 1.00 92.12 96 MET A C 1
ATOM 729 O O . MET A 1 96 ? 8.306 8.562 10.950 1.00 92.12 96 MET A O 1
ATOM 733 N N . MET A 1 97 ? 6.915 7.114 9.958 1.00 90.25 97 MET A N 1
ATOM 734 C CA . MET A 1 97 ? 5.971 8.137 9.511 1.00 90.25 97 MET A CA 1
ATOM 735 C C . MET A 1 97 ? 5.234 8.801 10.682 1.00 90.25 97 MET A C 1
ATOM 737 O O . MET A 1 97 ? 4.975 9.998 10.630 1.00 90.25 97 MET A O 1
ATOM 741 N N . GLN A 1 98 ? 4.966 8.052 11.753 1.00 86.88 98 GLN A N 1
ATOM 742 C CA . GLN A 1 98 ? 4.408 8.588 12.994 1.00 86.88 98 GLN A CA 1
ATOM 743 C C . GLN A 1 98 ? 5.390 9.516 13.727 1.00 86.88 98 GLN A C 1
ATOM 745 O O . GLN A 1 98 ? 5.006 10.604 14.132 1.00 86.88 98 GLN A O 1
ATOM 750 N N . GLU A 1 99 ? 6.650 9.096 13.881 1.00 88.31 99 GLU A N 1
ATOM 751 C CA . GLU A 1 99 ? 7.655 9.829 14.669 1.00 88.31 99 GLU A CA 1
ATOM 752 C C . GLU A 1 99 ? 8.274 11.015 13.912 1.00 88.31 99 GLU A C 1
ATOM 754 O O . GLU A 1 99 ? 8.620 12.024 14.518 1.00 88.31 99 GLU A O 1
ATOM 759 N N . LEU A 1 100 ? 8.451 10.898 12.591 1.00 91.00 100 LEU A N 1
ATOM 760 C CA . LEU A 1 100 ? 9.148 11.901 11.771 1.00 91.00 100 LEU A CA 1
ATOM 761 C C . LEU A 1 100 ? 8.217 12.684 10.844 1.00 91.00 100 LEU A C 1
ATOM 763 O O . LEU A 1 100 ? 8.541 13.803 10.459 1.00 91.00 100 LEU A O 1
ATOM 767 N N . GLY A 1 101 ? 7.106 12.079 10.424 1.00 81.12 101 GLY A N 1
ATOM 768 C CA . GLY A 1 101 ? 6.214 12.639 9.407 1.00 81.12 101 GLY A CA 1
ATOM 769 C C . GLY A 1 101 ? 5.046 13.450 9.962 1.00 81.12 101 GLY A C 1
ATOM 770 O O . GLY A 1 101 ? 4.208 13.866 9.168 1.00 81.12 101 GLY A O 1
ATOM 771 N N . ASP A 1 102 ? 4.958 13.609 11.290 1.00 83.12 102 ASP A N 1
ATOM 772 C CA . ASP A 1 102 ? 3.803 14.182 12.008 1.00 83.12 102 ASP A CA 1
ATOM 773 C C . ASP A 1 102 ? 2.460 13.578 11.542 1.00 83.12 102 ASP A C 1
ATOM 775 O O . ASP A 1 102 ? 1.407 14.217 11.493 1.00 83.12 102 ASP A O 1
ATOM 779 N N . ALA A 1 103 ? 2.509 12.312 11.117 1.00 85.12 103 ALA A N 1
ATOM 780 C CA . ALA A 1 103 ? 1.363 11.635 10.550 1.00 85.12 103 ALA A CA 1
ATOM 781 C C . ALA A 1 103 ? 0.486 11.083 11.670 1.00 85.12 103 ALA A C 1
ATOM 783 O O . ALA A 1 103 ? 0.937 10.337 12.544 1.00 85.12 103 ALA A O 1
ATOM 784 N N . THR A 1 104 ? -0.811 11.372 11.593 1.00 83.88 104 THR A N 1
ATOM 785 C CA . THR A 1 104 ? -1.788 10.708 12.454 1.00 83.88 104 THR A CA 1
ATOM 786 C C . THR A 1 104 ? -1.970 9.268 11.984 1.00 83.88 104 THR A C 1
ATOM 788 O O . THR A 1 104 ? -2.546 9.009 10.926 1.00 83.88 104 THR A O 1
ATOM 791 N N . VAL A 1 105 ? -1.484 8.317 12.780 1.00 83.88 105 VAL A N 1
ATOM 792 C CA . VAL A 1 105 ? -1.686 6.891 12.520 1.00 83.88 105 VAL A CA 1
ATOM 793 C C . VAL A 1 105 ? -3.027 6.466 13.095 1.00 83.88 105 VAL A C 1
ATOM 795 O O . VAL A 1 105 ? -3.210 6.400 14.307 1.00 83.88 105 VAL A O 1
ATOM 798 N N . ILE A 1 106 ? -3.957 6.120 12.211 1.00 83.00 106 ILE A N 1
ATOM 799 C CA . ILE A 1 106 ? -5.171 5.406 12.597 1.00 83.00 106 ILE A CA 1
ATOM 800 C C . ILE A 1 106 ? -4.818 3.921 12.606 1.00 83.00 106 ILE A C 1
ATOM 802 O O . ILE A 1 106 ? -4.276 3.418 11.623 1.00 83.00 106 ILE A O 1
ATOM 806 N N . GLY A 1 107 ? -5.056 3.280 13.758 1.00 70.19 107 GLY A N 1
ATOM 807 C CA . GLY A 1 107 ? -4.583 1.941 14.130 1.00 70.19 107 GLY A CA 1
ATOM 808 C C . GLY A 1 107 ? -4.800 0.830 13.093 1.00 70.19 107 GL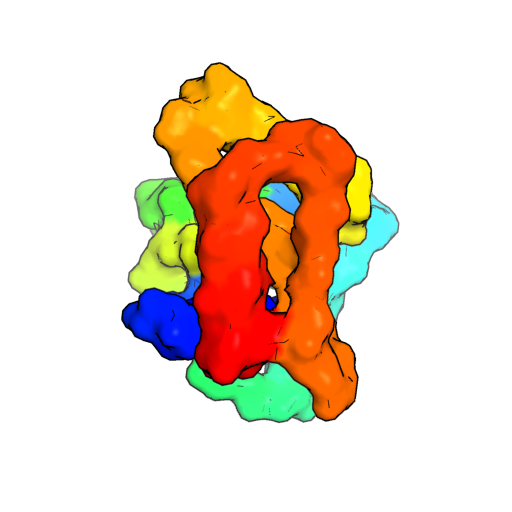Y A C 1
ATOM 809 O O . GLY A 1 107 ? -5.435 1.036 12.061 1.00 70.19 107 GLY A O 1
ATOM 810 N N . PRO A 1 108 ? -4.255 -0.377 13.338 1.00 84.31 108 PRO A N 1
ATOM 811 C CA . PRO A 1 108 ? -4.235 -1.429 12.331 1.00 84.31 108 PRO A CA 1
ATOM 812 C C . PRO A 1 108 ? -5.658 -1.831 11.932 1.00 84.31 108 PRO A C 1
ATOM 814 O O . PRO A 1 108 ? -6.347 -2.522 12.678 1.00 84.31 108 PRO A O 1
ATOM 817 N N . ILE A 1 109 ? -6.068 -1.427 10.729 1.00 88.44 109 ILE A N 1
ATOM 818 C CA . ILE A 1 109 ? -7.354 -1.813 10.153 1.00 88.44 109 ILE A CA 1
ATOM 819 C C . ILE A 1 109 ? -7.222 -3.243 9.639 1.00 88.44 109 ILE A C 1
ATOM 821 O O . ILE A 1 109 ? -6.534 -3.516 8.650 1.00 88.44 109 ILE A O 1
ATOM 825 N N . LEU A 1 110 ? -7.876 -4.171 10.328 1.00 89.50 110 LEU A N 1
ATOM 826 C CA . LEU A 1 110 ? -8.028 -5.532 9.848 1.00 89.50 110 LEU A CA 1
ATOM 827 C C . LEU A 1 110 ? -9.032 -5.560 8.703 1.00 89.50 110 LEU A C 1
ATOM 829 O O . LEU A 1 110 ? -10.114 -4.990 8.800 1.00 89.50 110 LEU A O 1
ATOM 833 N N . SER A 1 111 ? -8.665 -6.268 7.638 1.00 89.00 111 SER A N 1
ATOM 834 C CA . SER A 1 111 ? -9.481 -6.443 6.442 1.00 89.00 111 SER A CA 1
ATOM 835 C C . SER A 1 111 ? -9.515 -7.908 6.017 1.00 89.00 111 SER A C 1
ATOM 837 O O . SER A 1 111 ? -8.545 -8.647 6.206 1.00 89.00 111 SER A O 1
ATOM 839 N N . GLY A 1 112 ? -10.628 -8.332 5.412 1.00 83.81 112 GLY A N 1
ATOM 840 C CA . GLY A 1 112 ? -10.785 -9.684 4.863 1.00 83.81 112 GLY A CA 1
ATOM 841 C C . GLY A 1 112 ? -11.253 -10.745 5.862 1.00 83.81 112 GLY A C 1
ATOM 842 O O . GLY A 1 112 ? -11.185 -11.935 5.556 1.00 83.81 112 GLY A O 1
ATOM 843 N N . VAL A 1 113 ? -11.751 -10.329 7.024 1.00 86.19 113 VAL A N 1
ATOM 844 C CA . VAL A 1 113 ? -12.427 -11.191 8.002 1.00 86.19 113 VAL A CA 1
ATOM 845 C C . VAL A 1 113 ? -13.933 -11.267 7.712 1.00 86.19 113 VAL A C 1
ATOM 847 O O . VAL A 1 113 ? -14.525 -10.326 7.196 1.00 86.19 113 VAL A O 1
ATOM 850 N N . GLY A 1 114 ? -14.580 -12.393 8.033 1.00 84.38 114 GLY A N 1
ATOM 851 C CA . GLY A 1 114 ? -16.011 -12.602 7.740 1.00 84.38 114 GLY A CA 1
ATOM 852 C C . GLY A 1 114 ? -16.984 -11.815 8.632 1.00 84.38 114 GLY A C 1
ATOM 853 O O . GLY A 1 114 ? -18.182 -11.786 8.361 1.00 84.38 114 GLY A O 1
ATOM 854 N N . LYS A 1 115 ? -16.489 -11.199 9.708 1.00 86.44 115 LYS A N 1
ATOM 855 C CA . LYS A 1 115 ? -17.248 -10.358 10.644 1.00 86.44 115 LYS A CA 1
ATOM 856 C C . LYS A 1 115 ? -16.426 -9.106 10.971 1.00 86.44 115 LYS A C 1
ATOM 858 O O . LYS A 1 115 ? -15.202 -9.219 10.991 1.00 86.44 115 LYS A O 1
ATOM 863 N N . PRO A 1 116 ? -17.063 -7.955 11.259 1.00 85.75 116 PRO A N 1
ATOM 864 C CA . PRO A 1 116 ? -16.350 -6.729 11.604 1.00 85.75 116 PRO A CA 1
ATOM 865 C C . PRO A 1 116 ? -15.628 -6.896 12.942 1.00 85.75 116 PRO A C 1
ATOM 867 O O . PRO A 1 116 ? -16.258 -6.979 13.996 1.00 85.75 116 PRO A O 1
ATOM 870 N N . ILE A 1 117 ? -14.303 -6.994 12.886 1.00 89.25 117 ILE A N 1
ATOM 871 C CA . ILE A 1 117 ? -13.429 -7.170 14.045 1.00 89.25 117 ILE A CA 1
ATOM 872 C C . ILE A 1 117 ? -12.250 -6.223 13.857 1.00 89.25 117 ILE A C 1
ATOM 874 O O . ILE A 1 117 ? -11.586 -6.276 12.827 1.00 89.25 117 ILE A O 1
ATOM 878 N N . GLN A 1 118 ? -11.982 -5.393 14.861 1.00 89.94 118 GLN A N 1
ATOM 879 C CA . GLN A 1 118 ? -10.804 -4.532 14.915 1.00 89.94 118 GLN A CA 1
ATOM 880 C C . GLN A 1 118 ? -10.039 -4.788 16.213 1.00 89.94 118 GLN A C 1
ATOM 882 O O . GLN A 1 118 ? -10.612 -5.255 17.200 1.00 89.94 118 GLN A O 1
ATOM 887 N N . LEU A 1 119 ? -8.731 -4.534 16.191 1.00 87.50 119 LEU A N 1
ATOM 888 C CA . LEU A 1 119 ? -7.846 -4.772 17.328 1.00 87.50 119 LEU A CA 1
ATOM 889 C C . LEU A 1 119 ? -7.379 -3.446 17.916 1.00 87.50 119 LEU A C 1
ATOM 891 O O . LEU A 1 119 ? -6.829 -2.607 17.208 1.00 87.50 119 LEU A O 1
ATOM 895 N N . CYS A 1 120 ? -7.522 -3.314 19.231 1.00 87.19 120 CYS A N 1
ATOM 896 C CA . CYS A 1 120 ? -6.886 -2.257 20.009 1.00 87.19 120 CYS A CA 1
ATOM 897 C C . CYS A 1 120 ? -5.699 -2.846 20.776 1.00 87.19 120 CYS A C 1
ATOM 899 O O . CYS A 1 120 ? -5.726 -4.010 21.183 1.00 87.19 120 CYS A O 1
ATOM 901 N N . THR A 1 121 ? -4.652 -2.051 20.982 1.00 83.62 121 THR A N 1
ATOM 902 C CA . THR A 1 121 ? -3.527 -2.439 21.838 1.00 83.62 121 THR A CA 1
ATOM 903 C C . THR A 1 121 ? -3.760 -1.929 23.255 1.00 83.62 121 THR A C 1
ATOM 905 O O . THR A 1 121 ? -4.521 -0.990 23.476 1.00 83.62 121 THR A O 1
ATOM 908 N N . SER A 1 122 ? -3.065 -2.498 24.242 1.00 83.56 122 SER A N 1
ATOM 909 C CA . SER A 1 122 ? -3.151 -2.021 25.633 1.00 83.56 122 SER A CA 1
ATOM 910 C C . SER A 1 122 ? -2.673 -0.574 25.817 1.00 83.56 122 SER A C 1
ATOM 912 O O . SER A 1 122 ? -2.900 0.021 26.862 1.00 83.56 122 SER A O 1
ATOM 914 N N . THR A 1 123 ? -1.993 -0.018 24.814 1.00 84.75 123 THR A N 1
ATOM 915 C CA . THR A 1 123 ? -1.508 1.365 24.773 1.00 84.75 123 THR A CA 1
ATOM 916 C C . THR A 1 123 ? -2.458 2.315 24.034 1.00 84.75 123 THR A C 1
ATOM 918 O O . THR A 1 123 ? -2.118 3.482 23.873 1.00 84.75 123 THR A O 1
ATOM 921 N N . SER A 1 124 ? -3.601 1.833 23.530 1.00 84.69 124 SER A N 1
ATOM 922 C CA . SER A 1 124 ? -4.570 2.647 22.791 1.00 84.69 124 SER A CA 1
ATOM 923 C C . SER A 1 124 ? -5.238 3.685 23.694 1.00 84.69 124 SER A C 1
ATOM 925 O O . SER A 1 124 ? -5.663 3.383 24.810 1.00 84.69 124 SER A O 1
ATOM 927 N N . THR A 1 125 ? -5.372 4.908 23.189 1.00 87.62 125 THR A N 1
ATOM 928 C CA . THR A 1 125 ? -6.119 5.978 23.855 1.00 87.62 125 THR A CA 1
ATOM 929 C C . THR A 1 125 ? -7.631 5.760 23.727 1.00 87.62 125 THR A C 1
ATOM 931 O O . THR A 1 125 ? -8.098 4.961 22.912 1.00 87.62 125 THR A O 1
ATOM 934 N N . ALA A 1 126 ? -8.432 6.505 24.498 1.00 90.81 126 ALA A N 1
ATOM 935 C CA . ALA A 1 126 ? -9.893 6.469 24.365 1.00 90.81 126 ALA A CA 1
ATOM 936 C C . ALA A 1 126 ? -10.360 6.832 22.940 1.00 90.81 126 ALA A C 1
ATOM 938 O O . ALA A 1 126 ? -11.292 6.216 22.422 1.00 90.81 126 ALA A O 1
ATOM 939 N N . ASN A 1 127 ? -9.672 7.775 22.287 1.00 88.38 127 ASN A N 1
ATOM 940 C CA . ASN A 1 127 ? -9.953 8.161 20.905 1.00 88.38 127 ASN A CA 1
ATOM 941 C C . ASN A 1 127 ? -9.619 7.036 19.918 1.00 88.38 127 ASN A C 1
ATOM 943 O O . ASN A 1 127 ? -10.399 6.786 19.004 1.00 88.38 127 ASN A O 1
ATOM 947 N N . ASP A 1 128 ? -8.514 6.313 20.121 1.00 88.06 128 ASP A N 1
ATOM 948 C CA . ASP A 1 128 ? -8.162 5.170 19.268 1.00 88.06 128 ASP A CA 1
ATOM 949 C C . ASP A 1 128 ? -9.221 4.071 19.352 1.00 88.06 128 ASP A C 1
ATOM 951 O O . ASP A 1 128 ? -9.646 3.534 18.331 1.00 88.06 128 ASP A O 1
ATOM 955 N N . ILE A 1 129 ? -9.693 3.770 20.566 1.00 90.56 129 ILE A N 1
ATOM 956 C CA . ILE A 1 129 ? -10.741 2.769 20.792 1.00 90.56 129 ILE A CA 1
ATOM 957 C C . ILE A 1 129 ? -12.047 3.200 20.118 1.00 90.56 129 ILE A C 1
ATOM 959 O O . ILE A 1 129 ? -12.683 2.386 19.447 1.00 90.56 129 ILE A O 1
ATOM 963 N N . LEU A 1 130 ? -12.433 4.473 20.256 1.00 90.75 130 LEU A N 1
ATOM 964 C CA . LEU A 1 130 ? -13.614 5.019 19.592 1.00 90.75 130 LEU A CA 1
ATOM 965 C C . LEU A 1 130 ? -13.496 4.904 18.066 1.00 90.75 130 LEU A C 1
ATOM 967 O O . LEU A 1 130 ? -14.419 4.413 17.419 1.00 90.75 130 LEU A O 1
ATOM 971 N N . ASN A 1 131 ? -12.349 5.280 17.498 1.00 89.50 131 ASN A N 1
ATOM 972 C CA . ASN A 1 131 ? -12.091 5.169 16.064 1.00 89.50 131 ASN A CA 1
ATOM 973 C C . ASN A 1 131 ? -12.189 3.714 15.587 1.00 89.50 131 ASN A C 1
ATOM 975 O O . ASN A 1 131 ? -12.868 3.438 14.600 1.00 89.50 131 ASN A O 1
ATOM 979 N N . MET A 1 132 ? -11.585 2.762 16.306 1.00 90.19 132 MET A N 1
ATOM 980 C CA . MET A 1 132 ? -11.680 1.337 15.965 1.00 90.19 132 MET A CA 1
ATOM 981 C C . MET A 1 132 ? -13.117 0.809 16.055 1.00 90.19 132 MET A C 1
ATOM 983 O O . MET A 1 132 ? -13.539 0.031 15.197 1.00 90.19 132 MET A O 1
ATOM 987 N N . ALA A 1 133 ? -13.891 1.252 17.049 1.00 91.06 133 ALA A N 1
ATOM 988 C CA . ALA A 1 133 ? -15.299 0.889 17.183 1.00 91.06 133 ALA A CA 1
ATOM 989 C C . ALA A 1 133 ? -16.142 1.422 16.013 1.00 91.06 133 ALA A C 1
ATOM 991 O O . ALA A 1 133 ? -16.965 0.686 15.467 1.00 91.06 133 ALA A O 1
ATOM 992 N N . VAL A 1 134 ? -15.901 2.666 15.583 1.00 90.44 134 VAL A N 1
ATOM 993 C CA . VAL A 1 134 ? -16.559 3.263 14.411 1.00 90.44 134 VAL A CA 1
ATOM 994 C C . VAL A 1 134 ? -16.192 2.503 13.136 1.00 90.44 134 VAL A C 1
ATOM 996 O O . VAL A 1 134 ? -17.083 2.113 12.384 1.00 90.44 134 VAL A O 1
ATOM 999 N N . LEU A 1 135 ? -14.906 2.212 12.918 1.00 89.69 135 LEU A N 1
ATOM 1000 C CA . LEU A 1 135 ? -14.449 1.438 11.758 1.00 89.69 135 LEU A CA 1
ATOM 1001 C C . LEU A 1 135 ? -15.098 0.046 11.710 1.00 89.69 135 LEU A C 1
ATOM 1003 O O . LEU A 1 135 ? -15.567 -0.380 10.652 1.00 89.69 135 LEU A O 1
ATOM 1007 N N . ALA A 1 136 ? -15.197 -0.639 12.853 1.00 90.00 136 ALA A N 1
ATOM 1008 C CA . ALA A 1 136 ? -15.887 -1.922 12.955 1.00 90.00 136 ALA A CA 1
ATOM 1009 C C . ALA A 1 136 ? -17.392 -1.795 12.647 1.00 90.00 136 ALA A C 1
ATOM 1011 O O . ALA A 1 136 ? -17.927 -2.574 11.856 1.00 90.00 136 ALA A O 1
ATOM 1012 N N . ALA A 1 137 ? -18.076 -0.799 13.218 1.00 90.25 137 ALA A N 1
ATOM 1013 C CA . ALA A 1 137 ? -19.504 -0.568 12.992 1.00 90.25 137 ALA A CA 1
ATOM 1014 C C . ALA A 1 137 ? -19.820 -0.264 11.516 1.00 90.25 137 ALA A C 1
ATOM 1016 O O . ALA A 1 137 ? -20.789 -0.789 10.964 1.00 90.25 137 ALA A O 1
ATOM 1017 N N . CYS A 1 138 ? -18.959 0.514 10.857 1.00 87.56 138 CYS A N 1
ATOM 1018 C CA . CYS A 1 138 ? -19.059 0.846 9.437 1.00 87.56 138 CYS A CA 1
ATOM 1019 C C . CYS A 1 138 ? -18.586 -0.279 8.501 1.00 87.56 138 CYS A C 1
ATOM 1021 O O . CYS A 1 138 ? -18.655 -0.112 7.286 1.00 87.56 138 CYS A O 1
ATOM 1023 N N . LYS A 1 139 ? -18.131 -1.424 9.037 1.00 83.88 139 LYS A N 1
ATOM 1024 C CA . LYS A 1 139 ? -17.573 -2.552 8.267 1.00 83.88 139 LYS A CA 1
ATOM 1025 C C . LYS A 1 139 ? -16.419 -2.120 7.353 1.00 83.88 139 LYS A C 1
ATOM 1027 O O . LYS A 1 139 ? -16.296 -2.595 6.226 1.00 83.88 139 LYS A O 1
ATOM 1032 N N . VAL A 1 140 ? -15.593 -1.196 7.841 1.00 79.38 140 VAL A N 1
ATOM 1033 C CA . VAL A 1 140 ? -14.382 -0.755 7.149 1.00 79.38 140 VAL A CA 1
ATOM 1034 C C . VAL A 1 140 ? -13.312 -1.823 7.366 1.00 79.38 140 VAL A C 1
ATOM 1036 O O . VAL A 1 140 ? -12.906 -2.064 8.505 1.00 79.38 140 VAL A O 1
ATOM 1039 N N . GLY A 1 141 ? -12.873 -2.455 6.272 1.00 69.12 141 GLY A N 1
ATOM 1040 C CA . GLY A 1 141 ? -11.921 -3.572 6.294 1.00 69.12 141 GLY A CA 1
ATOM 1041 C C . GLY A 1 141 ? -12.495 -4.874 5.759 1.00 69.12 141 GLY A C 1
ATOM 1042 O O . GLY A 1 141 ? -13.334 -5.500 6.430 1.00 69.12 141 GLY A O 1
#

Secondary structure (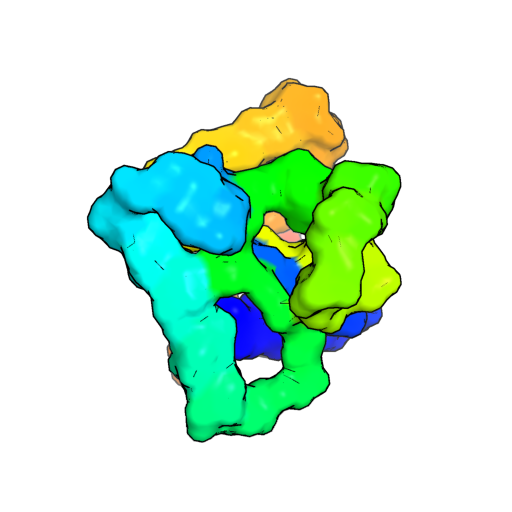DSSP, 8-state):
-HHHHHHHHHTTPPPEEEEE-SSBTTBS--HHHHHHHHHHHHHHHHT-SSEEEEEE-HHHHH-HHHHTT-TT---SS--SEEE-SSHHHHHHHHHHHHHHS----------S-SS------TT--HHHHHHHHHHHHTT--

Sequence (141 aa):
ATRAAGTARTLGLEPRVAFVSFSTFGYPVSERAEKMHQAPAVLDRRGVDFEYDGEMTVDVALNASVMEQYPFCRLNGPANILVVPARHSASISVKMMQELGDATVIGPILSGVGKPIQLCTSTSTANDILNMAVLAACKVG

Solvent-accessible surface area (backbone atoms only — not comparable to full-atom values): 8144 Å² total; per-residue (Å²): 101,74,64,58,38,52,37,34,43,75,72,74,38,86,45,26,36,27,25,32,44,92,23,46,79,74,44,70,80,46,80,74,41,49,62,33,44,49,44,49,61,56,44,60,78,63,66,65,93,62,41,52,36,50,19,24,29,62,63,47,39,58,32,56,80,56,31,64,79,42,82,84,57,63,52,97,54,53,40,81,36,80,43,61,78,43,71,68,58,46,58,49,52,55,49,48,36,42,77,73,60,79,42,86,78,77,72,71,77,44,59,83,58,99,59,72,59,62,69,79,60,99,82,56,49,74,66,51,50,51,52,42,52,50,35,28,74,71,54,52,60

pLDDT: mean 91.29, std 5.27, range [69.12, 98.25]

Radius of gyration: 16.07 Å; Cα contacts (8 Å, |Δi|>4): 202; chains: 1; bounding box: 38×27×44 Å

Mean predicted aligned error: 4.35 Å

Nearest PDB structures (foldseek):
  6znr-assembly1_E  TM=9.146E-01  e=1.436E-08  Bdellovibrio bacteriovorus HD100
  6zng-assembly1_B  TM=9.000E-01  e=1.436E-08  Bdellovibrio bacteriovorus HD100
  6zn9-assembly1_C  TM=9.075E-01  e=3.878E-08  Bdellovibrio bacteriovorus HD100
  6zng-assembly1_D  TM=8.212E-01  e=3.179E-08  Bdellovibrio bacteriovorus HD100
  6zng-assembly1_E  TM=8.165E-01  e=8.584E-08  Bdellovibrio bacteriovorus HD100

Foldseek 3Di:
DVFVCQLCVLVVHQAAEEAEDPDWQCPPPDPLQVVSNCVVVVVVVVVDDGHYDDDHHQCCQAPPVNVVVPVVHRGPHHGPHYNYSDPVCVVVVLVCCVVPVVDDDQDDQDTDDPAQDDDDDPPDDPVSVVSSVVCSVSVND